Protein AF-A0A414DCD8-F1 (afdb_monomer)

Sequence (81 aa):
MKSQVYELKKNQIDADSIYGFLNAFNELYAECTDAEKKQFMQAFIERIDIFPERREDGNWIRNIKFQFPVPILRDGKEVDN

Solvent-accessible surface area (backbone atoms only — not comparable to full-atom values): 5134 Å² total; per-residue (Å²): 122,78,58,63,66,52,53,58,73,67,57,69,83,47,70,68,57,52,50,51,47,61,69,45,37,67,61,58,58,67,74,43,52,73,67,52,50,49,54,52,51,58,69,47,43,66,44,76,44,62,49,97,58,76,41,96,88,66,54,38,76,69,45,76,42,53,68,58,93,72,83,46,66,58,99,87,37,77,51,91,131

Radius of gyration: 16.19 Å; Cα contacts (8 Å, |Δi|>4): 50; chains: 1; bounding box: 32×25×50 Å

Foldseek 3Di:
DVVVVVVVVVPDPDPVNVVVCVVCVVVVLVPDDPVVVVVVVVQFWPDWDFDPDQDPVRGGTPDTHTPDDDFDDDVNDGDDD

Structure (mmCIF, N/CA/C/O backbone):
data_AF-A0A414DCD8-F1
#
_entry.id   AF-A0A414DCD8-F1
#
loop_
_atom_site.group_PDB
_atom_site.id
_atom_site.type_symbol
_atom_site.label_atom_id
_atom_site.label_alt_id
_atom_site.label_comp_id
_atom_site.label_asym_id
_atom_site.label_entity_id
_atom_site.label_seq_id
_atom_site.pdbx_PDB_ins_code
_atom_site.Cartn_x
_atom_site.Cartn_y
_atom_site.Cartn_z
_atom_site.occupancy
_atom_site.B_iso_or_equiv
_atom_site.auth_seq_id
_atom_site.auth_comp_id
_atom_site.auth_asym_id
_atom_site.auth_atom_id
_atom_site.pdbx_PDB_model_num
ATOM 1 N N . MET A 1 1 ? -3.073 -11.999 29.957 1.00 43.66 1 MET A N 1
ATOM 2 C CA . MET A 1 1 ? -2.485 -11.003 29.029 1.00 43.66 1 MET A CA 1
ATOM 3 C C . MET A 1 1 ? -2.684 -11.324 27.542 1.00 43.66 1 MET A C 1
ATOM 5 O O . MET A 1 1 ? -2.978 -10.409 26.796 1.00 43.66 1 MET A O 1
ATOM 9 N N . LYS A 1 2 ? -2.623 -12.593 27.093 1.00 43.12 2 LYS A N 1
ATOM 10 C CA . LYS A 1 2 ? -2.913 -12.975 25.686 1.00 43.12 2 LYS A CA 1
ATOM 11 C C . LYS A 1 2 ? -4.405 -12.993 25.287 1.00 43.12 2 LYS A C 1
ATOM 13 O O . LYS A 1 2 ? -4.706 -13.113 24.109 1.00 43.12 2 LYS A O 1
ATOM 18 N N . SER A 1 3 ? -5.328 -12.871 26.245 1.00 50.75 3 SER A N 1
ATOM 19 C CA . SER A 1 3 ? -6.781 -12.961 26.005 1.00 50.75 3 SER A CA 1
ATOM 20 C C . SER A 1 3 ? -7.425 -11.609 25.659 1.00 50.75 3 SER A C 1
ATOM 22 O O . SER A 1 3 ? -8.259 -11.565 24.765 1.00 50.75 3 SER A O 1
ATOM 24 N N . GLN A 1 4 ? -6.979 -10.494 26.249 1.00 40.78 4 GLN A N 1
ATOM 25 C CA . GLN A 1 4 ? -7.537 -9.166 25.940 1.00 40.78 4 GLN A CA 1
ATOM 26 C C . GLN A 1 4 ? -7.204 -8.706 24.514 1.00 40.78 4 GLN A C 1
ATOM 28 O O . GLN A 1 4 ? -8.050 -8.143 23.835 1.00 40.78 4 GLN A O 1
ATOM 33 N N . VAL A 1 5 ? -6.005 -9.025 24.017 1.00 50.78 5 VAL A N 1
ATOM 34 C CA . VAL A 1 5 ? -5.600 -8.721 22.631 1.00 50.78 5 VAL A CA 1
ATOM 35 C C . VAL A 1 5 ? -6.379 -9.568 21.610 1.00 50.78 5 VAL A C 1
ATOM 37 O O . VAL A 1 5 ? -6.574 -9.138 20.478 1.00 50.78 5 VAL A O 1
ATOM 40 N N . TYR A 1 6 ? -6.852 -10.759 21.997 1.00 41.41 6 TYR A N 1
ATOM 41 C CA . TYR A 1 6 ? -7.658 -11.629 21.134 1.00 41.41 6 TYR A CA 1
ATOM 42 C C . TYR A 1 6 ? -9.138 -11.210 21.105 1.00 41.41 6 TYR A C 1
ATOM 44 O O . TYR A 1 6 ? -9.749 -11.225 20.042 1.00 41.41 6 TYR A O 1
ATOM 52 N N . GLU A 1 7 ? -9.685 -10.753 22.236 1.00 44.84 7 GLU A N 1
ATOM 53 C CA . GLU A 1 7 ? -11.029 -10.155 22.322 1.00 44.84 7 GLU A CA 1
ATOM 54 C C . GLU A 1 7 ? -11.111 -8.810 21.568 1.00 44.84 7 GLU A C 1
ATOM 56 O O . GLU A 1 7 ? -12.076 -8.564 20.848 1.00 44.84 7 GLU A O 1
ATOM 61 N N . LEU A 1 8 ? -10.056 -7.981 21.617 1.00 43.94 8 LEU A N 1
ATOM 62 C CA . LEU A 1 8 ? -9.961 -6.735 20.835 1.00 43.94 8 LEU A CA 1
ATOM 63 C C . LEU A 1 8 ? -9.936 -6.976 19.317 1.00 43.94 8 LEU A C 1
ATOM 65 O O . LEU A 1 8 ? -10.480 -6.180 18.564 1.00 43.94 8 LEU A O 1
ATOM 69 N N . LYS A 1 9 ? -9.356 -8.093 18.855 1.00 48.75 9 LYS A N 1
ATOM 70 C CA . LYS A 1 9 ? -9.382 -8.485 17.433 1.00 48.75 9 LYS A CA 1
ATOM 71 C C . LYS A 1 9 ? -10.759 -8.952 16.951 1.00 48.75 9 LYS A C 1
ATOM 73 O O . LYS A 1 9 ? -10.963 -9.064 15.746 1.00 48.75 9 LYS A O 1
ATOM 78 N N . LYS A 1 10 ? -11.672 -9.280 17.869 1.00 45.47 10 LYS A N 1
ATOM 79 C CA . LYS A 1 10 ? -12.977 -9.876 17.560 1.00 45.47 10 LYS A CA 1
ATOM 80 C C . LYS A 1 10 ? -14.115 -8.852 17.583 1.00 45.47 10 LYS A C 1
ATOM 82 O O . LYS A 1 10 ? -15.120 -9.049 16.905 1.00 45.47 10 LYS A O 1
ATOM 87 N N . ASN A 1 11 ? -13.934 -7.744 18.298 1.00 49.47 11 ASN A N 1
ATOM 88 C CA . ASN A 1 11 ? -14.900 -6.654 18.350 1.00 49.47 11 ASN A CA 1
ATOM 89 C C . ASN A 1 11 ? -14.543 -5.602 17.302 1.00 49.47 11 ASN A C 1
ATOM 91 O O . ASN A 1 11 ? -13.771 -4.692 17.575 1.00 49.47 11 ASN A O 1
ATOM 95 N N . GLN A 1 12 ? -15.077 -5.827 16.097 1.00 55.06 12 GLN A N 1
ATOM 96 C CA . GLN A 1 12 ? -15.389 -4.842 15.056 1.00 55.06 12 GLN A CA 1
ATOM 97 C C . GLN A 1 12 ? -14.559 -3.556 15.127 1.00 55.06 12 GLN A C 1
ATOM 99 O O . GLN A 1 12 ? -14.917 -2.617 15.831 1.00 55.06 12 GLN A O 1
ATOM 104 N N . ILE A 1 13 ? -13.495 -3.485 14.325 1.00 55.28 13 ILE A N 1
ATOM 105 C CA . ILE A 1 13 ? -13.087 -2.178 13.815 1.00 55.28 13 ILE A CA 1
ATOM 106 C C . ILE A 1 13 ? -14.298 -1.699 13.005 1.00 55.28 13 ILE A C 1
ATOM 108 O O . ILE A 1 13 ? -14.596 -2.282 11.960 1.00 55.28 13 ILE A O 1
ATOM 112 N N . ASP A 1 14 ? -15.076 -0.765 13.554 1.00 59.44 14 ASP A N 1
ATOM 113 C CA . ASP A 1 14 ? -16.246 -0.243 12.858 1.00 59.44 14 ASP A CA 1
ATOM 114 C C . ASP A 1 14 ? -15.795 0.486 11.583 1.00 59.44 14 ASP A C 1
ATOM 116 O O . ASP A 1 14 ? -14.648 0.934 11.459 1.00 59.44 14 ASP A O 1
ATOM 120 N N . ALA A 1 15 ? -16.677 0.524 10.584 1.00 54.78 15 ALA A N 1
ATOM 121 C CA . ALA A 1 15 ? -16.351 1.119 9.294 1.00 54.78 15 ALA A CA 1
ATOM 122 C C . ALA A 1 15 ? -15.882 2.574 9.463 1.00 54.78 15 ALA A C 1
ATOM 124 O O . ALA A 1 15 ? -14.925 2.981 8.808 1.00 54.78 15 ALA A O 1
ATOM 125 N N . ASP A 1 16 ? -16.473 3.317 10.400 1.00 58.34 16 ASP A N 1
ATOM 126 C CA . ASP A 1 16 ? -16.126 4.708 10.697 1.00 58.34 16 ASP A CA 1
ATOM 127 C C . ASP A 1 16 ? -14.693 4.856 11.233 1.00 58.34 16 ASP A C 1
ATOM 129 O O . ASP A 1 16 ? -13.990 5.801 10.881 1.00 58.34 16 ASP A O 1
ATOM 133 N N . SER A 1 17 ? -14.209 3.890 12.010 1.00 66.38 17 SER A N 1
ATOM 134 C CA . SER A 1 17 ? -12.846 3.820 12.535 1.00 66.38 17 SER A CA 1
ATOM 135 C C . SER A 1 17 ? -11.847 3.444 11.445 1.00 66.38 17 SER A C 1
ATOM 137 O O . SER A 1 17 ? -10.737 3.975 11.431 1.00 66.38 17 SER A O 1
ATOM 139 N N . ILE A 1 18 ? -12.232 2.580 10.495 1.00 65.56 18 ILE A N 1
ATOM 140 C CA . ILE A 1 18 ? -11.423 2.299 9.297 1.00 65.56 18 ILE A CA 1
ATOM 141 C C . ILE A 1 18 ? -11.337 3.551 8.423 1.00 65.56 18 ILE A C 1
ATOM 143 O O . ILE A 1 18 ? -10.240 3.928 8.020 1.00 65.56 18 ILE A O 1
ATOM 147 N N . TYR A 1 19 ? -12.456 4.229 8.159 1.00 64.12 19 TYR A N 1
ATOM 148 C CA . TYR A 1 19 ? -12.469 5.453 7.356 1.00 64.12 19 TYR A CA 1
ATOM 149 C C . TYR A 1 19 ? -11.722 6.598 8.043 1.00 64.12 19 TYR A C 1
ATOM 151 O O . TYR A 1 19 ? -10.940 7.280 7.389 1.00 64.12 19 TYR A O 1
ATOM 159 N N . GLY A 1 20 ? -11.883 6.774 9.356 1.00 69.62 20 GLY A N 1
ATOM 160 C CA . GLY A 1 20 ? -11.128 7.746 10.146 1.00 69.62 20 GLY A CA 1
ATOM 161 C C . GLY A 1 20 ? -9.626 7.464 10.121 1.00 69.62 20 GLY A C 1
ATOM 162 O O . GLY A 1 20 ? -8.830 8.377 9.900 1.00 69.62 20 GLY A O 1
ATOM 163 N N . PHE A 1 21 ? -9.240 6.191 10.248 1.00 68.50 21 PHE A N 1
ATOM 164 C CA . PHE A 1 21 ? -7.852 5.763 10.108 1.00 68.50 21 PHE A CA 1
ATOM 165 C C . PHE A 1 21 ? -7.304 6.020 8.698 1.00 68.50 21 PHE A C 1
ATOM 167 O O . PHE A 1 21 ? -6.233 6.601 8.565 1.00 68.50 21 PHE A O 1
ATOM 174 N N . LEU A 1 22 ? -8.032 5.637 7.643 1.00 69.56 22 LEU A N 1
ATOM 175 C CA . LEU A 1 22 ? -7.628 5.860 6.250 1.00 69.56 22 LEU A CA 1
ATOM 176 C C . LEU A 1 22 ? -7.544 7.353 5.903 1.00 69.56 22 LEU A C 1
ATOM 178 O O . LEU A 1 22 ? -6.656 7.754 5.155 1.00 69.56 22 LEU A O 1
ATOM 182 N N . ASN A 1 23 ? -8.423 8.181 6.469 1.00 72.38 23 ASN A N 1
ATOM 183 C CA . ASN A 1 23 ? -8.411 9.627 6.267 1.00 72.38 23 ASN A CA 1
ATOM 184 C C . ASN A 1 23 ? -7.194 10.286 6.939 1.00 72.38 23 ASN A C 1
ATOM 186 O O . ASN A 1 23 ? -6.553 11.145 6.340 1.00 72.38 23 ASN A O 1
ATOM 190 N N . ALA A 1 24 ? -6.833 9.840 8.148 1.00 72.81 24 ALA A N 1
ATOM 191 C CA . ALA A 1 24 ? -5.644 10.303 8.870 1.00 72.81 24 ALA A CA 1
ATOM 192 C C . ALA A 1 24 ? -4.345 9.599 8.428 1.00 72.81 24 ALA A C 1
ATOM 194 O O . ALA A 1 24 ? -3.252 9.963 8.870 1.00 72.81 24 ALA A O 1
ATOM 195 N N . PHE A 1 25 ? -4.444 8.588 7.559 1.00 72.81 25 PHE A N 1
ATOM 196 C CA . PHE A 1 25 ? -3.325 7.720 7.203 1.00 72.81 25 PHE A CA 1
ATOM 197 C C . PHE A 1 25 ? -2.157 8.497 6.606 1.00 72.81 25 PHE A C 1
ATOM 199 O O . PHE A 1 25 ? -1.011 8.236 6.955 1.00 72.81 25 PHE A O 1
ATOM 206 N N . ASN A 1 26 ? -2.434 9.475 5.741 1.00 74.81 26 ASN A N 1
ATOM 207 C CA . ASN A 1 26 ? -1.384 10.266 5.102 1.00 74.81 26 ASN A CA 1
ATOM 208 C C . ASN A 1 26 ? -0.557 11.078 6.112 1.00 74.81 26 ASN A C 1
ATOM 210 O O . ASN A 1 26 ? 0.656 11.183 5.945 1.00 74.81 26 ASN A O 1
ATOM 214 N N . GLU A 1 27 ? -1.188 11.621 7.156 1.00 79.12 27 GLU A N 1
ATOM 215 C CA . GLU A 1 27 ? -0.512 12.405 8.198 1.00 79.12 27 GLU A CA 1
ATOM 216 C C . GLU A 1 27 ? 0.315 11.494 9.112 1.00 79.12 27 GLU A C 1
ATOM 218 O O . GLU A 1 27 ? 1.517 11.698 9.271 1.00 79.12 27 GLU A O 1
ATOM 223 N N . LEU A 1 28 ? -0.294 10.410 9.605 1.00 72.00 28 LEU A N 1
ATOM 224 C CA . LEU A 1 28 ? 0.385 9.398 10.422 1.00 72.00 28 LEU A CA 1
ATOM 225 C C . LEU A 1 28 ? 1.567 8.761 9.685 1.00 72.00 28 LEU A C 1
ATOM 227 O O . LEU A 1 28 ? 2.648 8.602 10.247 1.00 72.00 28 LEU A O 1
ATOM 231 N N . TYR A 1 29 ? 1.384 8.421 8.409 1.00 72.31 29 TYR A N 1
ATOM 232 C CA . TYR A 1 29 ? 2.443 7.834 7.601 1.00 72.31 29 TYR A CA 1
ATOM 233 C C . TYR A 1 29 ? 3.564 8.838 7.335 1.00 72.31 29 TYR A C 1
ATOM 235 O O . TYR A 1 29 ? 4.717 8.430 7.281 1.00 72.31 29 TYR A O 1
ATOM 243 N N . ALA A 1 30 ? 3.289 10.137 7.189 1.00 76.56 30 ALA A N 1
ATOM 244 C CA . ALA A 1 30 ? 4.337 11.137 6.981 1.00 76.56 30 ALA A CA 1
ATOM 245 C C . ALA A 1 30 ? 5.285 11.253 8.187 1.00 76.56 30 ALA A C 1
ATOM 247 O O . ALA A 1 30 ? 6.497 11.369 7.989 1.00 76.56 30 ALA A O 1
ATOM 248 N N . GLU A 1 31 ? 4.746 11.155 9.404 1.00 82.19 31 GLU A N 1
ATOM 249 C CA . GLU A 1 31 ? 5.499 11.270 10.661 1.00 82.19 31 GLU A CA 1
ATOM 250 C C . GLU A 1 31 ? 6.270 9.995 11.045 1.00 82.19 31 GLU A C 1
ATOM 252 O O . GLU A 1 31 ? 7.219 10.061 11.828 1.00 82.19 31 GLU A O 1
ATOM 257 N N . CYS A 1 32 ? 5.924 8.837 10.471 1.00 80.50 32 CYS A N 1
ATOM 258 C CA . CYS A 1 32 ? 6.640 7.586 10.719 1.00 80.50 32 CYS A CA 1
ATOM 259 C C . CYS A 1 32 ? 8.059 7.579 10.122 1.00 80.50 32 CYS A C 1
ATOM 261 O O . CYS A 1 32 ? 8.303 7.989 8.978 1.00 80.50 32 CYS A O 1
ATOM 263 N N . THR A 1 33 ? 8.990 6.979 10.862 1.00 85.62 33 THR A N 1
ATOM 264 C CA . THR A 1 33 ? 10.318 6.620 10.353 1.00 85.62 33 THR A CA 1
ATOM 265 C C . THR A 1 33 ? 10.220 5.547 9.264 1.00 85.62 33 THR A C 1
ATOM 267 O O . THR A 1 33 ? 9.246 4.795 9.187 1.00 85.62 33 THR A O 1
ATOM 270 N N . ASP A 1 34 ? 11.253 5.407 8.431 1.00 86.25 34 ASP A N 1
ATOM 271 C CA . ASP A 1 34 ? 11.270 4.388 7.369 1.00 86.25 34 ASP A CA 1
ATOM 272 C C . ASP A 1 34 ? 11.105 2.957 7.910 1.00 86.25 34 ASP A C 1
ATOM 274 O O . ASP A 1 34 ? 10.494 2.102 7.264 1.00 86.25 34 ASP A O 1
ATOM 278 N N . ALA A 1 35 ? 11.614 2.691 9.117 1.00 84.81 35 ALA A N 1
ATOM 279 C CA . ALA A 1 35 ? 11.468 1.401 9.782 1.00 84.81 35 ALA A CA 1
ATOM 280 C C . ALA A 1 35 ? 10.011 1.123 10.188 1.00 84.81 35 ALA A C 1
ATOM 282 O O . ALA A 1 35 ? 9.509 0.020 9.960 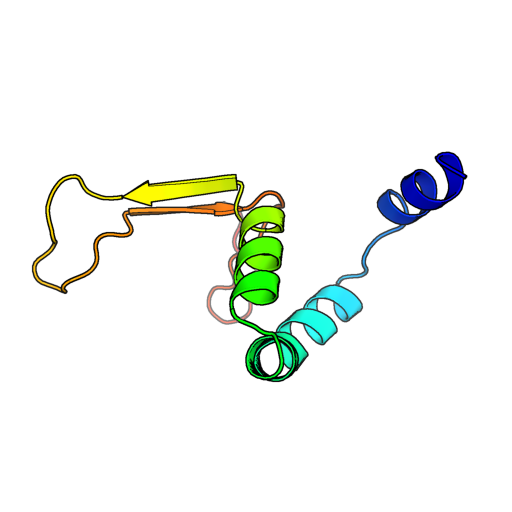1.00 84.81 35 ALA A O 1
ATOM 283 N N . GLU A 1 36 ? 9.323 2.126 10.735 1.00 80.19 36 GLU A N 1
ATOM 284 C CA . GLU A 1 36 ? 7.913 2.029 11.126 1.00 80.19 36 GLU A CA 1
ATOM 285 C C . GLU A 1 36 ? 7.008 1.912 9.902 1.00 80.19 36 GLU A C 1
ATOM 287 O O . GLU A 1 36 ? 6.162 1.022 9.859 1.00 80.19 36 GLU A O 1
ATOM 292 N N . LYS A 1 37 ? 7.254 2.711 8.856 1.00 81.69 37 LYS A N 1
ATOM 293 C CA . LYS A 1 37 ? 6.579 2.582 7.553 1.00 81.69 37 LYS A CA 1
ATOM 294 C C . LYS A 1 37 ? 6.704 1.165 7.008 1.00 81.69 37 LYS A C 1
ATOM 296 O O . LYS A 1 37 ? 5.721 0.568 6.573 1.00 81.69 37 LYS A O 1
ATOM 301 N N . LYS A 1 38 ? 7.908 0.589 7.071 1.00 84.25 38 LYS A N 1
ATOM 302 C CA . LYS A 1 38 ? 8.164 -0.777 6.609 1.00 84.25 38 LYS A CA 1
ATOM 303 C C . LYS A 1 38 ? 7.400 -1.817 7.430 1.00 84.25 38 LYS A C 1
ATOM 305 O O . LYS A 1 38 ? 6.774 -2.693 6.837 1.00 84.25 38 LYS A O 1
ATOM 310 N N . GLN A 1 39 ? 7.433 -1.729 8.760 1.00 81.56 39 GLN A N 1
ATOM 311 C CA . GLN A 1 39 ? 6.677 -2.639 9.630 1.00 81.56 39 GLN A CA 1
ATOM 312 C C . GLN A 1 39 ? 5.171 -2.521 9.406 1.00 81.56 39 GLN A C 1
ATOM 314 O O . GLN A 1 39 ? 4.475 -3.532 9.327 1.00 81.56 39 GLN A O 1
ATOM 319 N N . PHE A 1 40 ? 4.683 -1.295 9.254 1.00 79.94 40 PHE A N 1
ATOM 320 C CA . PHE A 1 40 ? 3.287 -1.019 8.978 1.00 79.94 40 PHE A CA 1
ATOM 321 C C . PHE A 1 40 ? 2.854 -1.672 7.660 1.00 79.94 40 PHE A C 1
ATOM 323 O O . PHE A 1 40 ? 1.935 -2.486 7.643 1.00 79.94 40 PHE A O 1
ATOM 330 N N . MET A 1 41 ? 3.575 -1.426 6.563 1.00 82.94 41 MET A N 1
ATOM 331 C CA . MET A 1 41 ? 3.250 -2.020 5.261 1.00 82.94 41 MET A CA 1
ATOM 332 C C . MET A 1 41 ? 3.308 -3.554 5.283 1.00 82.94 41 MET A 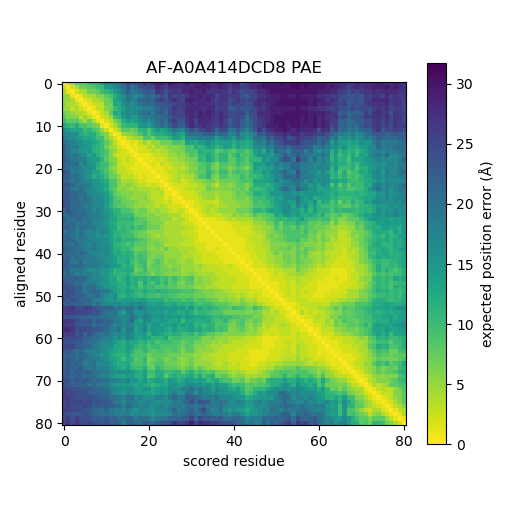C 1
ATOM 334 O O . MET A 1 41 ? 2.473 -4.203 4.655 1.00 82.94 41 MET A O 1
ATOM 338 N N . GLN A 1 42 ? 4.233 -4.149 6.045 1.00 83.12 42 GLN A N 1
ATOM 339 C CA . GLN A 1 42 ? 4.308 -5.604 6.234 1.00 83.12 42 GLN A CA 1
ATOM 340 C C . GLN A 1 42 ? 3.103 -6.187 6.984 1.00 83.12 42 GLN A C 1
ATOM 342 O O . GLN A 1 42 ? 2.740 -7.334 6.740 1.00 83.12 42 GLN A O 1
ATOM 347 N N . ALA A 1 43 ? 2.483 -5.428 7.889 1.00 81.75 43 ALA A N 1
ATOM 348 C CA . ALA A 1 43 ? 1.277 -5.867 8.587 1.00 81.75 43 ALA A CA 1
ATOM 349 C C . ALA A 1 43 ? 0.024 -5.807 7.695 1.00 81.75 43 ALA A C 1
ATOM 351 O O . ALA A 1 43 ? -0.917 -6.567 7.913 1.00 81.75 43 ALA A O 1
ATOM 352 N N . PHE A 1 44 ? 0.011 -4.920 6.696 1.00 83.06 44 PHE A N 1
ATOM 353 C CA . PHE A 1 44 ? -1.140 -4.684 5.820 1.00 83.06 44 PHE A CA 1
ATOM 354 C C . PHE A 1 44 ? -1.100 -5.533 4.548 1.00 83.06 44 PHE A C 1
ATOM 356 O O . PHE A 1 44 ? -2.135 -6.014 4.085 1.00 83.06 44 PHE A O 1
ATOM 363 N N . ILE A 1 45 ? 0.087 -5.726 3.978 1.00 87.56 45 ILE A N 1
ATOM 364 C CA . ILE A 1 45 ? 0.273 -6.421 2.708 1.00 87.56 45 ILE A CA 1
ATOM 365 C C . ILE A 1 45 ? 0.565 -7.899 2.963 1.00 87.56 45 ILE A C 1
ATOM 367 O O . ILE A 1 45 ? 1.538 -8.260 3.618 1.00 87.56 45 ILE A O 1
ATOM 371 N N . GLU A 1 46 ? -0.263 -8.772 2.395 1.00 88.25 46 GLU A N 1
ATOM 372 C CA . GLU A 1 46 ? -0.000 -10.210 2.339 1.00 88.25 46 GLU A CA 1
ATOM 373 C C . GLU A 1 46 ? 1.061 -10.525 1.287 1.00 88.25 46 GLU A C 1
ATOM 375 O O . GLU A 1 46 ? 1.997 -11.282 1.545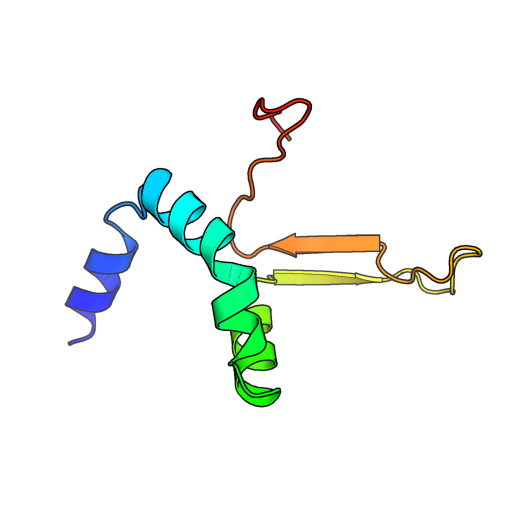 1.00 88.25 46 GLU A O 1
ATOM 380 N N . ARG A 1 47 ? 0.925 -9.941 0.091 1.00 92.12 47 ARG A N 1
ATOM 381 C CA . ARG A 1 47 ? 1.837 -10.194 -1.027 1.00 92.12 47 ARG A CA 1
ATOM 382 C C . ARG A 1 47 ? 1.807 -9.060 -2.042 1.00 92.12 47 ARG A C 1
ATOM 384 O O . ARG A 1 47 ? 0.749 -8.505 -2.316 1.00 92.12 47 ARG A O 1
ATOM 391 N N . ILE A 1 48 ? 2.949 -8.781 -2.662 1.00 91.19 48 ILE A N 1
ATOM 392 C CA . ILE A 1 48 ? 3.032 -7.965 -3.878 1.00 91.19 48 ILE A CA 1
ATOM 393 C C . ILE A 1 48 ? 3.481 -8.882 -5.009 1.00 91.19 48 ILE A C 1
ATOM 395 O O . ILE A 1 48 ? 4.562 -9.464 -4.941 1.00 91.19 48 ILE A O 1
ATOM 399 N N . ASP A 1 49 ? 2.653 -9.009 -6.038 1.00 92.50 49 ASP A N 1
ATOM 400 C CA . ASP A 1 49 ? 3.036 -9.652 -7.287 1.00 92.50 49 ASP A CA 1
ATOM 401 C C . ASP A 1 49 ? 3.636 -8.590 -8.203 1.00 92.50 49 ASP A C 1
ATOM 403 O O . ASP A 1 49 ? 3.032 -7.537 -8.425 1.00 92.50 49 ASP A O 1
ATOM 407 N N . ILE A 1 50 ? 4.809 -8.876 -8.759 1.00 94.31 50 ILE A N 1
ATOM 408 C CA . ILE A 1 50 ? 5.480 -8.001 -9.719 1.00 94.31 50 ILE A CA 1
ATOM 409 C C . ILE A 1 50 ? 5.521 -8.652 -11.100 1.00 94.31 50 ILE A C 1
ATOM 411 O O . ILE A 1 50 ? 5.542 -9.879 -11.227 1.00 94.31 50 ILE A O 1
ATOM 415 N N . PHE A 1 51 ? 5.514 -7.830 -12.144 1.00 92.00 51 PHE A N 1
ATOM 416 C CA . PHE A 1 51 ? 5.845 -8.289 -13.483 1.00 92.00 51 PHE A CA 1
ATOM 417 C C . PHE A 1 51 ? 7.334 -8.659 -13.547 1.00 92.00 51 PHE A C 1
ATOM 419 O O . PHE A 1 51 ? 8.151 -8.006 -12.897 1.00 92.00 51 PHE A O 1
ATOM 426 N N . PRO A 1 52 ? 7.701 -9.694 -14.320 1.00 89.31 52 PRO A N 1
ATOM 427 C CA . PRO A 1 52 ? 9.102 -10.074 -14.492 1.00 89.31 52 PRO A CA 1
ATOM 428 C C . PRO A 1 52 ? 9.908 -9.016 -15.260 1.00 89.31 52 PRO A C 1
ATOM 430 O O . PRO A 1 52 ? 11.118 -8.924 -15.080 1.00 89.31 52 PRO A O 1
ATOM 433 N N . GLU A 1 53 ? 9.243 -8.197 -16.077 1.00 92.50 53 GLU A N 1
ATOM 434 C CA . GLU A 1 53 ? 9.850 -7.128 -16.868 1.00 92.50 53 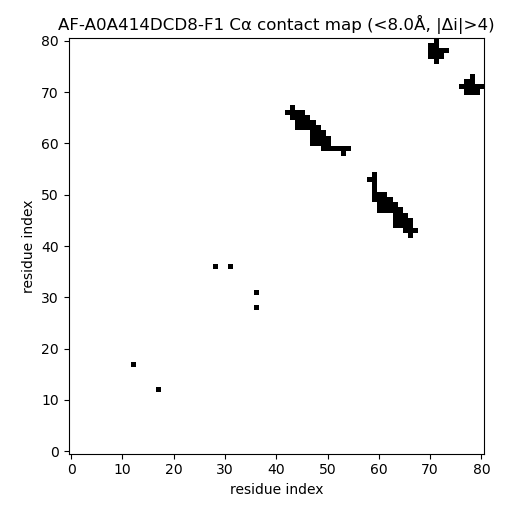GLU A CA 1
ATOM 435 C C . GLU A 1 53 ? 9.184 -5.779 -16.575 1.00 92.50 53 GLU A C 1
ATOM 437 O O . GLU A 1 53 ? 7.991 -5.711 -16.257 1.00 92.50 53 GLU A O 1
ATOM 442 N N . ARG A 1 54 ? 9.960 -4.694 -16.703 1.00 85.88 54 ARG A N 1
ATOM 443 C CA . ARG A 1 54 ? 9.456 -3.328 -16.544 1.00 85.88 54 ARG A CA 1
ATOM 444 C C . ARG A 1 54 ? 8.472 -3.013 -17.658 1.00 85.88 54 ARG A C 1
ATOM 446 O O . ARG A 1 54 ? 8.820 -3.108 -18.831 1.00 85.88 54 ARG A O 1
ATOM 453 N N . ARG A 1 55 ? 7.277 -2.566 -17.294 1.00 88.75 55 ARG A N 1
ATOM 454 C CA . ARG A 1 55 ? 6.301 -2.067 -18.264 1.00 88.75 55 ARG A CA 1
ATOM 455 C C . ARG A 1 55 ? 6.711 -0.691 -18.791 1.00 88.75 55 ARG A C 1
ATOM 457 O O . ARG A 1 55 ? 7.472 0.027 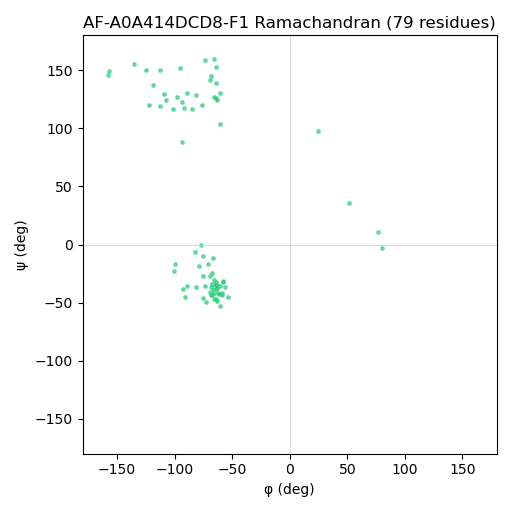-18.144 1.00 88.75 55 ARG A O 1
ATOM 464 N N . GLU A 1 56 ? 6.184 -0.320 -19.955 1.00 89.75 56 GLU A N 1
ATOM 465 C CA . GLU A 1 56 ? 6.467 0.963 -20.621 1.00 89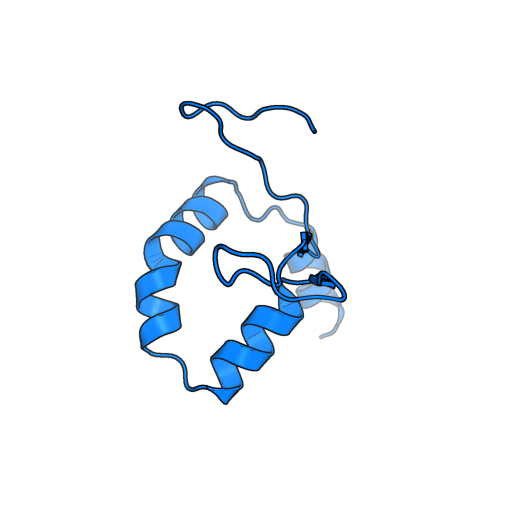.75 56 GLU A CA 1
ATOM 466 C C . GLU A 1 56 ? 6.118 2.183 -19.754 1.00 89.75 56 GLU A C 1
ATOM 468 O O . GLU A 1 56 ? 6.801 3.201 -19.805 1.00 89.75 56 GLU A O 1
ATOM 473 N N . ASP A 1 57 ? 5.100 2.056 -18.900 1.00 87.62 57 ASP A N 1
ATOM 474 C CA . ASP A 1 57 ? 4.680 3.071 -17.926 1.00 87.62 57 ASP A CA 1
ATOM 475 C C . ASP A 1 57 ? 5.594 3.144 -16.684 1.00 87.62 57 ASP A C 1
ATOM 477 O O . ASP A 1 57 ? 5.379 3.950 -15.780 1.00 87.62 57 ASP A O 1
ATOM 481 N N . GLY A 1 58 ? 6.622 2.296 -16.620 1.00 86.44 58 GLY A N 1
ATOM 482 C CA . GLY A 1 58 ? 7.562 2.206 -15.515 1.00 86.44 58 GLY A CA 1
ATOM 483 C C . GLY A 1 58 ? 7.060 1.406 -14.312 1.00 86.44 58 GLY A C 1
ATOM 484 O O . GLY A 1 58 ? 7.853 1.215 -13.383 1.00 86.44 58 GLY A O 1
ATOM 485 N N . ASN A 1 59 ? 5.817 0.909 -14.330 1.00 87.88 59 ASN A N 1
ATOM 486 C CA . ASN A 1 59 ? 5.226 0.144 -13.236 1.00 87.88 59 ASN A CA 1
ATOM 487 C C . ASN A 1 59 ? 5.667 -1.323 -13.273 1.00 87.88 59 ASN A C 1
ATOM 489 O O . ASN A 1 59 ? 5.524 -2.024 -14.273 1.00 87.88 59 ASN A O 1
ATOM 493 N N . TRP A 1 60 ? 6.152 -1.817 -12.134 1.00 90.56 60 TRP A N 1
ATOM 494 C CA . TRP A 1 60 ? 6.465 -3.238 -11.937 1.00 90.56 60 TRP A CA 1
ATOM 495 C C . TRP A 1 60 ? 5.369 -3.979 -11.181 1.00 90.56 60 TRP A C 1
ATOM 497 O O . TRP A 1 60 ? 5.334 -5.204 -11.196 1.00 90.56 60 TRP A O 1
ATOM 507 N N . ILE A 1 61 ? 4.476 -3.258 -10.503 1.00 90.69 61 ILE A N 1
ATOM 508 C CA . ILE A 1 61 ? 3.461 -3.862 -9.644 1.00 90.69 61 ILE A CA 1
ATOM 509 C C . ILE A 1 61 ? 2.359 -4.451 -10.524 1.00 90.69 61 ILE A C 1
ATOM 511 O O . ILE A 1 61 ? 1.715 -3.744 -11.299 1.00 90.69 61 ILE A O 1
ATOM 515 N N . ARG A 1 62 ? 2.152 -5.763 -10.395 1.00 89.38 62 ARG A N 1
ATOM 516 C CA . ARG A 1 62 ? 1.062 -6.497 -11.041 1.00 89.38 62 ARG A CA 1
ATOM 517 C C . ARG A 1 62 ? -0.169 -6.552 -10.152 1.00 89.38 62 ARG A C 1
ATOM 519 O O . ARG A 1 62 ? -1.275 -6.367 -10.645 1.00 89.38 62 ARG A O 1
ATOM 526 N N . ASN A 1 63 ? 0.020 -6.852 -8.872 1.00 88.06 63 ASN A N 1
ATOM 527 C CA . ASN A 1 63 ? -1.066 -6.989 -7.911 1.00 88.06 63 ASN A CA 1
ATOM 528 C C . ASN A 1 63 ? -0.548 -6.766 -6.487 1.00 88.06 63 ASN A C 1
ATOM 530 O O . ASN A 1 63 ? 0.592 -7.113 -6.182 1.00 88.06 63 ASN A O 1
ATOM 534 N N . ILE A 1 64 ? -1.394 -6.238 -5.608 1.00 87.62 64 ILE A N 1
ATOM 535 C CA . ILE A 1 64 ? -1.133 -6.178 -4.169 1.00 87.62 64 ILE A CA 1
ATOM 536 C C . ILE A 1 64 ? -2.278 -6.909 -3.483 1.00 87.62 64 ILE A C 1
ATOM 538 O O . ILE A 1 64 ? -3.439 -6.536 -3.623 1.00 87.62 64 ILE A O 1
ATOM 542 N N . LYS A 1 65 ? -1.944 -7.962 -2.743 1.00 85.50 65 LYS A N 1
ATOM 543 C CA . LYS A 1 65 ? -2.876 -8.692 -1.895 1.00 85.50 65 LYS A CA 1
ATOM 544 C C . LYS A 1 65 ? -2.725 -8.192 -0.466 1.00 85.50 65 LYS A C 1
ATOM 546 O O . LYS A 1 65 ? -1.614 -8.179 0.064 1.00 85.50 65 LYS A O 1
ATOM 551 N N . PHE A 1 66 ? -3.829 -7.795 0.149 1.00 84.88 66 PHE A N 1
ATOM 552 C CA . PHE A 1 66 ? -3.870 -7.318 1.528 1.00 84.88 66 PHE A CA 1
ATOM 553 C C . PHE A 1 66 ? -4.239 -8.454 2.487 1.00 84.88 66 PHE A C 1
ATOM 555 O O . PHE A 1 66 ? -4.941 -9.387 2.107 1.00 84.88 66 PHE A O 1
ATOM 562 N N . GLN A 1 67 ? -3.775 -8.359 3.735 1.00 81.50 67 GLN A N 1
ATOM 563 C CA . GLN A 1 67 ? -4.081 -9.311 4.817 1.00 81.50 67 GLN A CA 1
ATOM 564 C C . GLN A 1 67 ? -5.562 -9.288 5.241 1.00 81.50 67 GLN A C 1
ATOM 566 O O . GLN A 1 67 ? -6.015 -10.156 5.986 1.00 81.50 67 GLN A O 1
ATOM 571 N N . PHE A 1 68 ? -6.317 -8.288 4.791 1.00 78.81 68 PHE A N 1
ATOM 572 C CA . PHE A 1 68 ? -7.732 -8.091 5.077 1.00 78.81 68 PHE A CA 1
ATOM 573 C C . PHE A 1 68 ? -8.475 -7.716 3.785 1.00 78.81 68 PHE A C 1
ATOM 575 O O . PHE A 1 68 ? -7.853 -7.199 2.852 1.00 78.81 68 PHE A O 1
ATOM 582 N N . PRO A 1 69 ? -9.791 -7.980 3.695 1.00 72.81 69 PRO A N 1
ATOM 583 C CA . PRO A 1 69 ? -10.587 -7.553 2.551 1.00 72.81 69 PRO A CA 1
ATOM 584 C C . PRO A 1 69 ? -10.612 -6.022 2.479 1.00 72.81 69 PRO A C 1
ATOM 586 O O . PRO A 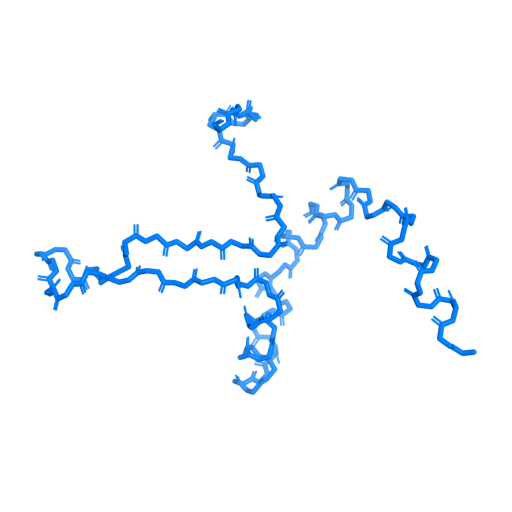1 69 ? -10.993 -5.358 3.441 1.00 72.81 69 PRO A O 1
ATOM 589 N N . VAL A 1 70 ? -10.195 -5.470 1.339 1.00 68.50 70 VAL A N 1
ATOM 590 C CA . VAL A 1 70 ? -10.296 -4.035 1.054 1.00 68.50 70 VAL A CA 1
ATOM 591 C C . VAL A 1 70 ? -11.499 -3.832 0.133 1.00 68.50 70 VAL A C 1
ATOM 593 O O . VAL A 1 70 ? -11.475 -4.367 -0.979 1.00 68.50 70 VAL A O 1
ATOM 596 N N . PRO A 1 71 ? -12.544 -3.101 0.557 1.00 64.12 71 PRO A N 1
ATOM 597 C CA . P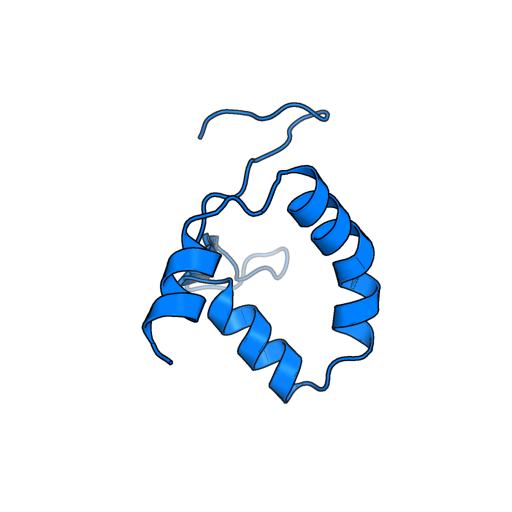RO A 1 71 ? -13.662 -2.789 -0.320 1.00 64.12 71 PRO A CA 1
ATOM 598 C C . PRO A 1 71 ? -13.172 -1.911 -1.475 1.00 64.12 71 PRO A C 1
ATOM 600 O O . PRO A 1 71 ? -12.536 -0.874 -1.269 1.00 64.12 71 PRO A O 1
ATOM 603 N N . ILE A 1 72 ? -13.443 -2.335 -2.709 1.00 63.88 72 ILE A N 1
ATOM 604 C CA . ILE A 1 72 ? -13.147 -1.526 -3.890 1.00 63.88 72 ILE A CA 1
ATOM 605 C C . ILE A 1 72 ? -14.327 -0.581 -4.081 1.00 63.88 72 ILE A C 1
ATOM 607 O O . ILE A 1 72 ? -15.445 -1.020 -4.335 1.00 63.88 72 ILE A O 1
ATOM 611 N N . LEU A 1 73 ? -14.075 0.721 -3.973 1.00 58.97 73 LEU A N 1
ATOM 612 C CA . LEU A 1 73 ? -15.079 1.736 -4.267 1.00 58.97 73 LEU A CA 1
ATOM 613 C C . LEU A 1 73 ? -14.966 2.151 -5.738 1.00 58.97 73 LEU A C 1
ATOM 615 O O . LEU A 1 73 ? -13.945 2.698 -6.156 1.00 58.97 73 LEU A O 1
ATOM 619 N N . ARG A 1 74 ? -16.021 1.924 -6.527 1.00 60.09 74 ARG A N 1
ATOM 620 C CA . ARG A 1 74 ? -16.210 2.568 -7.838 1.00 60.09 74 ARG A CA 1
ATOM 621 C C . ARG A 1 74 ? -17.324 3.595 -7.710 1.00 60.09 74 ARG A C 1
ATOM 623 O O . ARG A 1 74 ? -18.411 3.267 -7.245 1.00 60.09 74 ARG A O 1
ATOM 630 N N . ASP A 1 75 ? -17.035 4.844 -8.069 1.00 72.50 75 ASP A N 1
ATOM 631 C CA . ASP A 1 75 ? -17.977 5.970 -7.969 1.00 72.50 75 ASP A CA 1
ATOM 632 C C . ASP A 1 75 ? -18.618 6.119 -6.572 1.00 72.50 75 ASP A C 1
ATOM 634 O O . ASP A 1 75 ? -19.795 6.449 -6.432 1.00 72.50 75 ASP A O 1
ATOM 638 N N . GLY A 1 76 ? -17.842 5.833 -5.518 1.00 61.81 76 GLY A N 1
ATOM 639 C CA . GLY A 1 76 ? -18.298 5.905 -4.125 1.00 61.81 76 GLY A CA 1
ATOM 640 C C . GLY A 1 76 ? -19.186 4.742 -3.669 1.00 61.81 76 GLY A C 1
ATOM 641 O O . GLY A 1 76 ? -19.768 4.824 -2.591 1.00 61.81 76 GLY A O 1
ATOM 642 N N . LYS A 1 77 ? -19.303 3.666 -4.458 1.00 56.03 77 LYS A N 1
ATOM 643 C CA . LYS A 1 77 ? -20.048 2.453 -4.093 1.00 56.03 77 LYS A CA 1
ATOM 644 C C . LYS A 1 77 ? -19.128 1.243 -4.049 1.00 56.03 77 LYS A C 1
ATOM 646 O O . LYS A 1 77 ? -18.293 1.071 -4.938 1.00 56.03 77 LYS A O 1
ATOM 651 N N . GLU A 1 78 ? -19.303 0.409 -3.028 1.00 58.81 78 GLU A N 1
ATOM 652 C CA . GLU A 1 78 ? -18.632 -0.888 -2.944 1.00 58.81 78 GLU A CA 1
ATOM 653 C C . GLU A 1 78 ? -19.048 -1.754 -4.133 1.00 58.81 78 GLU A C 1
ATOM 655 O O . GLU A 1 78 ? -20.233 -1.869 -4.454 1.00 58.81 78 GLU A O 1
ATOM 660 N N . VAL A 1 79 ? -18.059 -2.325 -4.815 1.00 58.66 79 VAL A N 1
ATOM 661 C CA . VAL A 1 79 ? -18.274 -3.361 -5.822 1.00 58.66 79 VAL A CA 1
ATOM 662 C C . VAL A 1 79 ? -17.758 -4.686 -5.278 1.00 58.66 79 VAL A C 1
ATOM 664 O O . VAL A 1 79 ? -16.627 -4.759 -4.794 1.00 58.66 79 VAL A O 1
ATOM 667 N N . ASP A 1 80 ? -18.596 -5.719 -5.352 1.00 54.97 80 ASP A N 1
ATOM 668 C CA . ASP A 1 80 ? -18.194 -7.079 -5.003 1.00 54.97 80 ASP A CA 1
ATOM 669 C C . ASP A 1 80 ? -17.108 -7.564 -5.975 1.00 54.97 80 ASP A C 1
A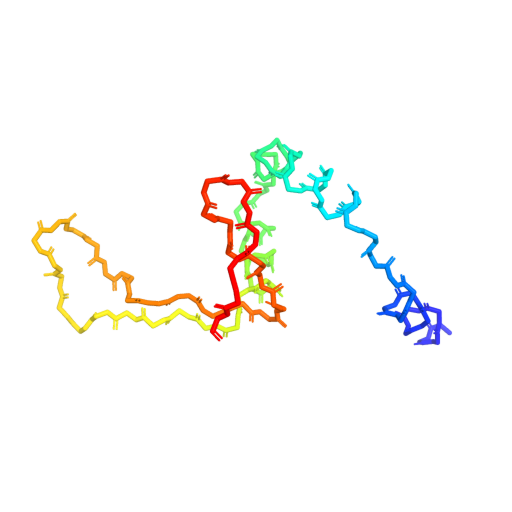TOM 671 O O . ASP A 1 80 ? -17.148 -7.276 -7.177 1.00 54.97 80 ASP A O 1
ATOM 675 N N . ASN A 1 81 ? -16.114 -8.254 -5.417 1.00 51.06 81 ASN A N 1
ATOM 676 C CA . ASN A 1 81 ? -14.909 -8.725 -6.104 1.00 51.06 81 ASN A CA 1
ATOM 677 C C . ASN A 1 81 ? -15.145 -10.063 -6.817 1.00 51.06 81 ASN A C 1
ATOM 679 O O . ASN A 1 81 ? -15.784 -10.945 -6.199 1.00 51.06 81 ASN A O 1
#

Secondary structure (DSSP, 8-state):
-TTHHHHHTTS---HHHHHHHHHHHHHHHHHS-HHHHHHHHHHHEEEEEE-SS--TTS--EEEEEESSPPPEEETTEEE--

Organism: NCBI:txid39485

pLDDT: mean 72.41, std 15.52, range [40.78, 94.31]

Mean predicted aligned error: 12.41 Å